Protein AF-A0A843C0J2-F1 (afdb_monomer)

Sequence (172 aa):
MIDIVVDSLFGLLKGLLSGTVAFFAVMLLSVIYRFFTSEKLPSFMGIALGLGFWGFTGGLLAMFDQPTFGGVIEILTVTIFVVWGVNTGDKIAAKIPKKGTKMLSGIRYGSKTYSTIKLPDERLIFDIIAKPRVPASLKAELSEREFTLPADLPLDEIIKRVKRRLITDWGL

Solvent-accessible surface area (backbone atoms only — not comparable to full-atom values): 9496 Å² total; per-residue (Å²): 113,67,67,60,55,51,38,35,51,49,15,41,54,51,10,50,58,53,10,52,55,27,14,53,54,26,14,51,49,24,24,52,48,23,66,73,69,73,46,81,68,55,65,69,58,38,40,53,51,20,52,48,58,41,31,76,74,42,63,53,54,59,32,75,80,49,84,42,72,12,46,54,41,15,52,52,42,25,50,52,30,16,53,49,13,33,56,48,12,43,56,53,40,72,69,55,74,80,81,79,50,81,84,56,62,88,71,58,77,74,72,89,46,68,37,76,46,68,43,63,53,44,93,74,66,76,75,59,91,98,54,86,75,75,52,67,72,58,38,55,63,47,23,73,39,69,46,82,41,63,56,87,57,55,70,71,56,50,52,54,50,52,51,51,48,46,30,72,79,69,68,100

Radius of gyration: 29.32 Å; Cα contacts (8 Å, |Δi|>4): 186; chains: 1; bounding box: 66×28×84 Å

Foldseek 3Di:
DVVLVVLQVLLLVLLQVLLQVLLQVLLVVQLVCCLQVVDQDPLVVLLCVSVVVSVVVVLVVVCVVPVGSSSVSSSVSSSVSSSVSSVNSNVVNVPPDNVPPPPCPVRRPADPAKDKDFDAQLVPDDDDPPDDDDDSVVSNVSHGDIDIDRPPDDPVVVVVVVVVCCCPVPVD

pLDDT: mean 79.59, std 11.75, range [46.47, 93.62]

Structure (mmCIF, N/CA/C/O backbone):
data_AF-A0A843C0J2-F1
#
_entry.id   AF-A0A843C0J2-F1
#
loop_
_atom_site.group_PDB
_atom_site.id
_atom_site.type_symbol
_atom_site.label_atom_id
_atom_site.label_alt_id
_atom_site.label_comp_id
_atom_site.label_asym_id
_atom_site.label_entity_id
_atom_site.label_seq_id
_atom_site.pdbx_PDB_ins_code
_atom_site.Cartn_x
_atom_site.Cartn_y
_atom_site.Cartn_z
_atom_site.occupancy
_atom_site.B_iso_or_equiv
_atom_site.auth_seq_id
_atom_site.auth_comp_id
_atom_site.auth_asym_id
_atom_site.auth_atom_id
_atom_site.pdbx_PDB_model_num
ATOM 1 N N . MET A 1 1 ? 26.335 5.556 -31.249 1.00 64.38 1 MET A N 1
ATOM 2 C CA . MET A 1 1 ? 25.732 6.707 -30.526 1.00 64.38 1 MET A CA 1
ATOM 3 C C . MET A 1 1 ? 24.218 6.738 -30.723 1.00 64.38 1 MET A C 1
ATOM 5 O O . MET A 1 1 ? 23.512 6.824 -29.731 1.00 64.38 1 MET A O 1
ATOM 9 N N . ILE A 1 2 ? 23.720 6.587 -31.959 1.00 78.56 2 ILE A N 1
ATOM 10 C CA . ILE A 1 2 ? 22.278 6.488 -32.265 1.00 78.56 2 ILE A CA 1
ATOM 11 C C . ILE A 1 2 ? 21.621 5.302 -31.539 1.00 78.56 2 ILE A C 1
ATOM 13 O O . ILE A 1 2 ? 20.582 5.488 -30.917 1.00 78.56 2 ILE A O 1
ATOM 17 N N . ASP A 1 3 ? 22.266 4.133 -31.512 1.00 82.81 3 ASP A N 1
ATOM 18 C CA . ASP A 1 3 ? 21.692 2.929 -30.885 1.00 82.81 3 ASP A CA 1
ATOM 19 C C . ASP A 1 3 ? 21.430 3.096 -29.384 1.00 82.81 3 ASP A C 1
ATOM 21 O O . ASP A 1 3 ? 20.416 2.633 -28.879 1.00 82.81 3 ASP A O 1
ATOM 25 N N . ILE A 1 4 ? 22.293 3.836 -28.679 1.00 83.38 4 ILE A N 1
ATOM 26 C CA . ILE A 1 4 ? 22.138 4.114 -27.242 1.00 83.38 4 ILE A CA 1
ATOM 27 C C . ILE A 1 4 ? 20.937 5.032 -26.999 1.00 83.38 4 ILE A C 1
ATOM 29 O O . ILE A 1 4 ? 20.175 4.822 -26.058 1.00 83.38 4 ILE A O 1
ATOM 33 N N . VAL A 1 5 ? 20.755 6.050 -27.847 1.00 87.06 5 VAL A N 1
ATOM 34 C CA . VAL A 1 5 ? 19.619 6.981 -27.758 1.00 87.06 5 VAL A CA 1
ATOM 35 C C . VAL A 1 5 ? 18.309 6.251 -28.052 1.00 87.06 5 VAL A C 1
ATOM 37 O O . VAL A 1 5 ? 17.331 6.432 -27.331 1.00 87.06 5 VAL A O 1
ATOM 40 N N . VAL A 1 6 ? 18.300 5.399 -29.078 1.00 89.38 6 VAL A N 1
ATOM 41 C CA . VAL A 1 6 ? 17.133 4.595 -29.455 1.00 89.38 6 VAL A CA 1
ATOM 42 C C . VAL A 1 6 ? 16.778 3.592 -28.354 1.00 89.38 6 VAL A C 1
ATOM 44 O O . VAL A 1 6 ? 15.624 3.545 -27.936 1.00 89.38 6 VAL A O 1
ATOM 47 N N . ASP A 1 7 ? 17.756 2.856 -27.821 1.00 87.50 7 ASP A N 1
ATOM 48 C CA . ASP A 1 7 ? 17.566 1.909 -26.711 1.00 87.50 7 ASP A CA 1
ATOM 49 C C . ASP A 1 7 ? 17.025 2.612 -25.455 1.00 87.50 7 ASP A C 1
ATOM 51 O O . ASP A 1 7 ? 16.069 2.158 -24.826 1.00 87.50 7 ASP A O 1
ATOM 55 N N . SER A 1 8 ? 17.557 3.796 -25.152 1.00 87.44 8 SER A N 1
ATOM 56 C CA . SER A 1 8 ? 17.106 4.627 -24.033 1.00 87.44 8 SER A CA 1
ATOM 57 C C . SER A 1 8 ? 15.657 5.094 -24.195 1.00 87.44 8 SER A C 1
ATOM 59 O O . SER A 1 8 ? 14.883 5.074 -23.236 1.00 87.44 8 SER A O 1
ATOM 61 N N . LEU A 1 9 ? 15.261 5.478 -25.413 1.00 90.81 9 LEU A N 1
ATOM 62 C CA . LEU A 1 9 ? 13.892 5.890 -25.716 1.00 90.81 9 LEU A CA 1
ATOM 63 C C . LEU A 1 9 ? 12.909 4.716 -25.606 1.00 90.81 9 LEU A C 1
ATOM 65 O O . LEU A 1 9 ? 11.830 4.872 -25.035 1.00 90.81 9 LEU A O 1
ATOM 69 N N . PHE A 1 10 ? 13.290 3.534 -26.102 1.00 89.06 10 PHE A N 1
ATOM 70 C CA . PHE A 1 10 ? 12.490 2.318 -25.948 1.00 89.06 10 PHE A CA 1
ATOM 71 C C . PHE A 1 10 ? 12.344 1.907 -24.483 1.00 89.06 10 PHE A C 1
ATOM 73 O O . PHE A 1 10 ? 11.238 1.563 -24.064 1.00 89.06 10 PHE A O 1
ATOM 80 N N . GLY A 1 11 ? 13.423 1.984 -23.703 1.00 86.44 11 GLY A N 1
ATOM 81 C CA . GLY A 1 11 ? 13.404 1.734 -22.264 1.00 86.44 11 GLY A CA 1
ATOM 82 C C . GLY A 1 11 ? 12.445 2.661 -21.524 1.00 86.44 11 GLY A C 1
ATOM 83 O O . GLY A 1 11 ? 11.610 2.210 -20.743 1.00 86.44 11 GLY A O 1
ATOM 84 N N . LEU A 1 12 ? 12.485 3.958 -21.836 1.00 89.62 12 LEU A N 1
ATOM 85 C CA . LEU A 1 12 ? 11.561 4.935 -21.260 1.00 89.62 12 LEU A CA 1
ATOM 86 C C . LEU A 1 12 ? 10.108 4.639 -21.645 1.00 89.62 12 LEU A C 1
ATOM 88 O O . LEU A 1 12 ? 9.225 4.698 -20.794 1.00 89.62 12 LEU A O 1
ATOM 92 N N . LEU A 1 13 ? 9.847 4.285 -22.906 1.00 90.75 13 LEU A N 1
ATOM 93 C CA . LEU A 1 13 ? 8.498 3.987 -23.386 1.00 90.75 13 LEU A CA 1
ATOM 94 C C . LEU A 1 13 ? 7.916 2.731 -22.717 1.00 90.75 13 LEU A C 1
ATOM 96 O O . LEU A 1 13 ? 6.774 2.746 -22.252 1.00 90.75 13 LEU A O 1
ATOM 100 N N . LYS A 1 14 ? 8.716 1.663 -22.616 1.00 88.69 14 LYS A N 1
ATOM 101 C CA . LYS A 1 14 ? 8.346 0.442 -21.888 1.00 88.69 14 LYS A CA 1
ATOM 102 C C . LYS A 1 14 ? 8.133 0.723 -20.405 1.00 88.69 14 LYS A C 1
ATOM 104 O O . LYS A 1 14 ? 7.104 0.329 -19.863 1.00 88.69 14 LYS A O 1
ATOM 109 N N . GLY A 1 15 ? 9.045 1.472 -19.785 1.00 88.44 15 GLY A N 1
ATOM 110 C CA . GLY A 1 15 ? 8.961 1.875 -18.383 1.00 88.44 15 GLY A CA 1
ATOM 111 C C . GLY A 1 15 ? 7.750 2.747 -18.078 1.00 88.44 15 GLY A C 1
ATOM 112 O O . GLY A 1 15 ? 7.173 2.637 -17.002 1.00 88.44 15 GLY A O 1
ATOM 113 N N . LEU A 1 16 ? 7.311 3.575 -19.026 1.00 92.44 16 LEU A N 1
ATOM 114 C CA . LEU A 1 16 ? 6.103 4.380 -18.883 1.00 92.44 16 LEU A CA 1
ATOM 115 C C . LEU A 1 16 ? 4.842 3.505 -18.898 1.00 92.44 16 LEU A C 1
ATOM 117 O O . LEU A 1 16 ? 3.961 3.666 -18.052 1.00 92.44 16 LEU A O 1
ATOM 121 N N . LEU A 1 17 ? 4.768 2.554 -19.832 1.00 90.62 17 LEU A N 1
ATOM 122 C CA . LEU A 1 17 ? 3.658 1.604 -19.939 1.00 90.62 17 LEU A CA 1
ATOM 123 C C . LEU A 1 17 ? 3.564 0.718 -18.693 1.00 90.62 17 LEU A C 1
ATOM 125 O O . LEU A 1 17 ? 2.520 0.656 -18.041 1.00 90.62 17 LEU A O 1
ATOM 129 N N . SER A 1 18 ? 4.666 0.065 -18.332 1.00 88.12 18 SER A N 1
ATOM 130 C CA . SER A 1 18 ? 4.714 -0.853 -17.196 1.00 88.12 18 SER A CA 1
ATOM 131 C C . SER A 1 18 ? 4.628 -0.121 -15.854 1.00 88.12 18 SER A C 1
ATOM 133 O O . SER A 1 18 ? 3.896 -0.545 -14.955 1.00 88.12 18 SER A O 1
ATOM 135 N N . GLY A 1 19 ? 5.280 1.037 -15.746 1.00 89.81 19 GLY A N 1
ATOM 136 C CA . GLY A 1 19 ? 5.233 1.916 -14.584 1.00 89.81 19 GLY A CA 1
ATOM 137 C C . GLY A 1 19 ? 3.828 2.432 -14.305 1.00 89.81 19 GLY A C 1
ATOM 138 O O . GLY A 1 19 ? 3.433 2.499 -13.146 1.00 89.81 19 GLY A O 1
ATOM 139 N N . THR A 1 20 ? 3.023 2.710 -15.334 1.00 90.94 20 THR A N 1
ATOM 140 C CA . THR A 1 20 ? 1.617 3.110 -15.149 1.00 90.94 20 THR A CA 1
ATOM 141 C C . THR A 1 20 ? 0.799 2.003 -14.478 1.00 90.94 20 THR A C 1
ATOM 143 O O . THR A 1 20 ? 0.051 2.268 -13.537 1.00 90.94 20 THR A O 1
ATOM 146 N N . VAL A 1 21 ? 0.968 0.747 -14.901 1.00 90.25 21 VAL A N 1
ATOM 147 C CA . VAL A 1 21 ? 0.276 -0.397 -14.280 1.00 90.25 21 VAL A CA 1
ATOM 148 C C . VAL A 1 21 ? 0.728 -0.580 -12.829 1.00 90.25 21 VAL A C 1
ATOM 150 O O . VAL A 1 21 ? -0.106 -0.693 -11.926 1.00 90.25 21 VAL A O 1
ATOM 153 N N . ALA A 1 22 ? 2.041 -0.541 -12.586 1.00 90.06 22 ALA A N 1
ATOM 154 C CA . ALA A 1 22 ? 2.608 -0.647 -11.244 1.00 90.06 22 ALA A CA 1
ATOM 155 C C . ALA A 1 22 ? 2.152 0.506 -10.329 1.00 90.06 22 ALA A C 1
ATOM 157 O O . ALA A 1 22 ? 1.833 0.279 -9.160 1.00 90.06 22 ALA A O 1
ATOM 158 N N . PHE A 1 23 ? 2.047 1.726 -10.865 1.00 92.75 23 PHE A N 1
ATOM 159 C CA . PHE A 1 23 ? 1.534 2.900 -10.160 1.00 92.75 23 PHE A CA 1
ATOM 160 C C . PHE A 1 23 ? 0.127 2.651 -9.624 1.00 92.75 23 PHE A C 1
ATOM 162 O O . PHE A 1 23 ? -0.101 2.836 -8.430 1.00 92.75 23 PHE A O 1
ATOM 169 N N . PHE A 1 24 ? -0.808 2.195 -10.465 1.00 92.94 24 PHE A N 1
ATOM 170 C CA . PHE A 1 24 ? -2.183 1.952 -10.024 1.00 92.94 24 PHE A CA 1
ATOM 171 C C . PHE A 1 24 ? -2.275 0.808 -9.013 1.00 92.94 24 PHE A C 1
ATOM 173 O O . PHE A 1 24 ? -3.004 0.934 -8.026 1.00 92.94 24 PHE A O 1
ATOM 180 N N . ALA A 1 25 ? -1.511 -0.270 -9.213 1.00 91.31 25 ALA A N 1
ATOM 181 C CA . ALA A 1 25 ? -1.474 -1.400 -8.289 1.00 91.31 25 ALA A CA 1
ATOM 182 C C . ALA A 1 25 ? -1.004 -0.973 -6.888 1.00 91.31 25 ALA A C 1
ATOM 184 O O . ALA A 1 25 ? -1.672 -1.242 -5.887 1.00 91.31 25 ALA A O 1
ATOM 185 N N . VAL A 1 26 ? 0.112 -0.243 -6.813 1.00 91.81 26 VAL A N 1
ATOM 186 C CA . VAL A 1 26 ? 0.683 0.213 -5.539 1.00 91.81 26 VAL A CA 1
ATOM 187 C C . VAL A 1 26 ? -0.148 1.332 -4.920 1.00 91.81 26 VAL A C 1
ATOM 189 O O . VAL A 1 26 ? -0.348 1.338 -3.709 1.00 91.81 26 VAL A O 1
ATOM 192 N N . MET A 1 27 ? -0.696 2.245 -5.727 1.00 93.38 27 MET A N 1
ATOM 193 C CA . MET A 1 27 ? -1.615 3.279 -5.249 1.00 93.38 27 MET A CA 1
ATOM 194 C C . MET A 1 27 ? -2.827 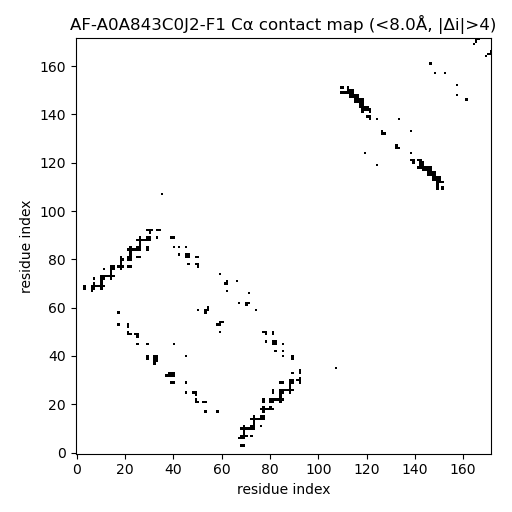2.652 -4.556 1.00 93.38 27 MET A C 1
ATOM 196 O O . MET A 1 27 ? -3.162 3.050 -3.439 1.00 93.38 27 MET A O 1
ATOM 200 N N . LEU A 1 28 ? -3.466 1.660 -5.185 1.00 91.75 28 LEU A N 1
ATOM 201 C CA . LEU A 1 28 ? -4.604 0.949 -4.605 1.00 91.75 28 LEU A CA 1
ATOM 202 C C . LEU A 1 28 ? -4.208 0.247 -3.301 1.00 91.75 28 LEU A C 1
ATOM 204 O O . LEU A 1 28 ? -4.914 0.353 -2.299 1.00 91.75 28 LEU A O 1
ATOM 208 N N . LEU A 1 29 ? -3.053 -0.417 -3.293 1.00 90.50 29 LEU A N 1
ATOM 209 C CA . LEU A 1 29 ? -2.555 -1.122 -2.119 1.00 90.50 29 LEU A CA 1
ATOM 210 C C . LEU A 1 29 ? -2.254 -0.173 -0.952 1.00 90.50 29 LEU A C 1
ATOM 212 O O . LEU A 1 29 ? -2.644 -0.462 0.176 1.00 90.50 29 LEU A O 1
ATOM 216 N N . SER A 1 30 ? -1.644 0.986 -1.217 1.00 89.81 30 SER A N 1
ATOM 217 C CA . SER A 1 30 ? -1.433 2.040 -0.217 1.00 89.81 30 SER A CA 1
ATOM 218 C C . SER A 1 30 ? -2.749 2.565 0.344 1.00 89.81 30 SER A C 1
ATOM 220 O O . SER A 1 30 ? -2.856 2.791 1.551 1.00 89.81 30 SER A O 1
ATOM 222 N N . VAL A 1 31 ? -3.774 2.723 -0.506 1.00 89.81 31 VAL A N 1
ATOM 223 C CA . VAL A 1 31 ? -5.104 3.138 -0.046 1.00 89.81 31 VAL A CA 1
ATOM 224 C C . VAL A 1 31 ? -5.690 2.106 0.910 1.00 89.81 31 VAL A C 1
ATOM 226 O O . VAL A 1 31 ? -6.123 2.466 2.004 1.00 89.81 31 VAL A O 1
ATOM 229 N N . ILE A 1 32 ? -5.665 0.830 0.521 1.00 88.25 32 ILE A N 1
ATOM 230 C CA . ILE A 1 32 ? -6.188 -0.282 1.321 1.00 88.25 32 ILE A CA 1
ATOM 231 C C . ILE A 1 32 ? -5.419 -0.400 2.642 1.00 88.25 32 ILE A C 1
ATOM 233 O O . ILE A 1 32 ? -6.031 -0.429 3.707 1.00 88.25 32 ILE A O 1
ATOM 237 N N . TYR A 1 33 ? -4.085 -0.402 2.600 1.00 87.44 33 TYR A N 1
ATOM 238 C CA . TYR A 1 33 ? -3.244 -0.505 3.793 1.00 87.44 33 TYR A CA 1
ATOM 239 C C . TYR A 1 33 ? -3.571 0.594 4.802 1.00 87.44 33 TYR A C 1
ATOM 241 O O . TYR A 1 33 ? -3.875 0.318 5.962 1.00 87.44 33 TYR A O 1
ATOM 249 N N . ARG A 1 34 ? -3.582 1.854 4.357 1.00 84.69 34 ARG A N 1
ATOM 250 C CA . ARG A 1 34 ? -3.854 2.983 5.245 1.00 84.69 34 ARG A CA 1
ATOM 251 C C . ARG A 1 34 ? -5.301 3.013 5.730 1.00 84.69 34 ARG A C 1
ATOM 253 O O . ARG A 1 34 ? -5.565 3.497 6.832 1.00 84.69 34 ARG A O 1
ATOM 260 N N . PHE A 1 35 ? -6.233 2.485 4.943 1.00 82.88 35 PHE A N 1
ATOM 261 C CA . PHE A 1 35 ? -7.621 2.332 5.356 1.00 82.88 35 PHE A CA 1
ATOM 262 C C . PHE A 1 35 ? -7.761 1.378 6.553 1.00 82.88 35 PHE A C 1
ATOM 264 O O . PHE A 1 35 ? -8.456 1.716 7.513 1.00 82.88 35 PHE A O 1
ATOM 271 N N . PHE A 1 36 ? -7.055 0.241 6.542 1.00 82.38 36 PHE A N 1
ATOM 272 C CA . PHE A 1 36 ? -7.095 -0.740 7.633 1.00 82.38 36 PHE A CA 1
ATOM 273 C C . PHE A 1 36 ? -6.190 -0.364 8.816 1.00 82.38 36 PHE A C 1
ATOM 275 O O . PHE A 1 36 ? -6.652 -0.328 9.956 1.00 82.38 36 PHE A O 1
ATOM 282 N N . THR A 1 37 ? -4.927 -0.030 8.559 1.00 79.94 37 THR A N 1
ATOM 283 C CA . THR A 1 37 ? -3.909 0.187 9.602 1.00 79.94 37 THR A CA 1
ATOM 284 C C . THR A 1 37 ? -3.945 1.605 10.176 1.00 79.94 37 THR A C 1
ATOM 286 O O . THR A 1 37 ? -3.429 1.852 11.256 1.00 79.94 37 THR A O 1
ATOM 289 N N . SER A 1 38 ? -4.572 2.572 9.492 1.00 78.12 38 SER A N 1
ATOM 290 C CA . SER A 1 38 ? -4.508 4.009 9.829 1.00 78.12 38 SER A CA 1
ATOM 291 C C . SER A 1 38 ? -3.104 4.633 9.789 1.00 78.12 38 SER A C 1
ATOM 293 O O . SER A 1 38 ? -2.976 5.830 10.053 1.00 78.12 38 SER A O 1
ATOM 295 N N . GLU A 1 39 ? -2.090 3.869 9.393 1.00 84.12 39 GLU A N 1
ATOM 296 C CA . GLU A 1 39 ? -0.704 4.299 9.221 1.00 84.12 39 GLU A CA 1
ATOM 297 C C . GLU A 1 39 ? -0.353 4.470 7.739 1.00 84.12 39 GLU A C 1
ATOM 299 O O . GLU A 1 39 ? -1.032 3.940 6.857 1.00 84.12 39 GLU A O 1
ATOM 304 N N . LYS A 1 40 ? 0.703 5.239 7.457 1.00 83.12 40 LYS A N 1
ATOM 305 C CA . LYS A 1 40 ? 1.245 5.375 6.097 1.00 83.12 40 LYS A CA 1
ATOM 306 C C . LYS A 1 40 ? 1.975 4.099 5.705 1.00 83.12 40 LYS A C 1
ATOM 308 O O . LYS A 1 40 ? 2.686 3.530 6.533 1.00 83.12 40 LYS A O 1
ATOM 313 N N . LEU A 1 41 ? 1.836 3.680 4.450 1.00 84.12 41 LEU A N 1
ATOM 314 C CA . LEU A 1 41 ? 2.625 2.562 3.946 1.00 84.12 41 LEU A CA 1
ATOM 315 C C . LEU A 1 41 ? 4.100 2.997 3.871 1.00 84.12 41 LEU A C 1
ATOM 317 O O . LEU A 1 41 ? 4.395 4.017 3.243 1.00 84.12 41 LEU A O 1
ATOM 321 N N . PRO A 1 42 ? 5.048 2.258 4.477 1.00 88.00 42 PRO A N 1
ATOM 322 C CA . PRO A 1 42 ? 6.461 2.565 4.319 1.00 88.00 42 PRO A CA 1
ATOM 323 C C . PRO A 1 42 ? 6.849 2.546 2.837 1.00 88.00 42 PRO A C 1
ATOM 325 O O . PRO A 1 42 ? 6.603 1.560 2.141 1.00 88.00 42 PRO A O 1
ATOM 328 N N . SER A 1 43 ? 7.498 3.610 2.357 1.00 82.75 43 SER 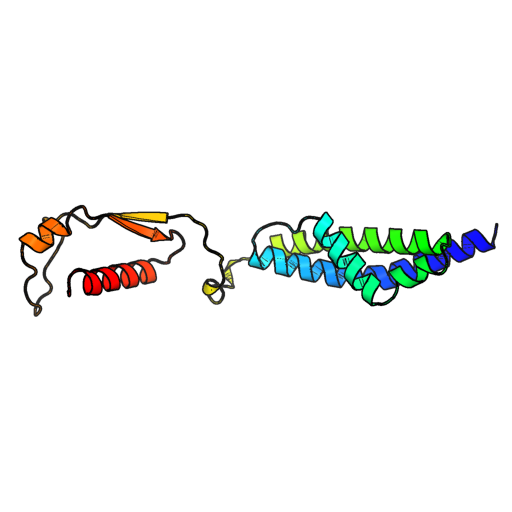A N 1
ATOM 329 C CA . SER A 1 43 ? 7.872 3.735 0.938 1.00 82.75 43 SER A CA 1
ATOM 330 C C . SER A 1 43 ? 8.710 2.556 0.450 1.00 82.75 43 SER A C 1
ATOM 332 O O . SER A 1 43 ? 8.484 2.063 -0.647 1.00 82.75 43 SER A O 1
ATOM 334 N N . PHE A 1 44 ? 9.618 2.047 1.288 1.00 87.50 44 PHE A N 1
ATOM 335 C CA . PHE A 1 44 ? 10.414 0.857 0.978 1.00 87.50 44 PHE A CA 1
ATOM 336 C C . PHE A 1 44 ? 9.541 -0.375 0.696 1.00 87.50 44 PHE A C 1
ATOM 338 O O . PHE A 1 44 ? 9.780 -1.103 -0.263 1.00 87.50 44 PHE A O 1
ATOM 345 N N . MET A 1 45 ? 8.484 -0.571 1.487 1.00 87.50 45 MET A N 1
ATOM 346 C CA . MET A 1 45 ? 7.554 -1.684 1.320 1.00 87.50 45 MET A CA 1
ATOM 347 C C . MET A 1 45 ? 6.728 -1.521 0.041 1.00 87.50 45 MET A C 1
ATOM 349 O O . MET A 1 45 ? 6.566 -2.476 -0.711 1.00 87.50 45 MET A O 1
ATOM 353 N N . GLY A 1 46 ? 6.279 -0.299 -0.258 1.00 88.00 46 GLY A N 1
ATOM 354 C CA . GLY A 1 46 ? 5.599 0.010 -1.516 1.00 88.00 46 GLY A CA 1
ATOM 355 C C . GLY A 1 46 ? 6.480 -0.200 -2.752 1.00 88.00 46 GLY A C 1
ATOM 356 O O . GLY A 1 46 ? 6.007 -0.747 -3.745 1.00 88.00 46 GLY A O 1
ATOM 357 N N . ILE A 1 47 ? 7.769 0.154 -2.674 1.00 89.50 47 ILE A N 1
ATOM 358 C CA . ILE A 1 47 ? 8.756 -0.109 -3.733 1.00 89.50 47 ILE A CA 1
ATOM 359 C C . ILE A 1 47 ? 8.936 -1.613 -3.939 1.00 89.50 47 ILE A C 1
ATOM 361 O O . ILE A 1 47 ? 8.822 -2.083 -5.067 1.00 89.50 47 ILE A O 1
ATOM 365 N N . ALA A 1 48 ? 9.159 -2.373 -2.863 1.00 90.38 48 ALA A N 1
ATOM 366 C CA . ALA A 1 48 ? 9.327 -3.822 -2.940 1.00 90.38 48 ALA A CA 1
ATOM 367 C C . ALA A 1 48 ? 8.092 -4.514 -3.540 1.00 90.38 48 ALA A C 1
ATOM 369 O O . ALA A 1 48 ? 8.225 -5.394 -4.386 1.00 90.38 48 ALA A O 1
ATOM 370 N N . LEU A 1 49 ? 6.887 -4.082 -3.156 1.00 88.75 49 LEU A N 1
ATOM 371 C CA . LEU A 1 49 ? 5.630 -4.624 -3.675 1.00 88.75 49 LEU A CA 1
ATOM 372 C C . LEU A 1 49 ? 5.401 -4.247 -5.143 1.00 88.75 49 LEU A C 1
ATOM 374 O O . LEU A 1 49 ? 5.007 -5.100 -5.933 1.00 88.75 49 LEU A O 1
ATOM 378 N N . GLY A 1 50 ? 5.681 -2.999 -5.525 1.00 87.12 50 GLY A N 1
ATOM 379 C CA . GLY A 1 50 ? 5.539 -2.535 -6.906 1.00 87.12 50 GLY A CA 1
ATOM 380 C C . GLY A 1 50 ? 6.524 -3.194 -7.862 1.00 87.12 50 GLY A C 1
ATOM 381 O O . GLY A 1 50 ? 6.121 -3.694 -8.911 1.00 87.12 50 GLY A O 1
ATOM 382 N N . LEU A 1 51 ? 7.802 -3.253 -7.479 1.00 87.19 51 LEU A N 1
ATOM 383 C CA . LEU A 1 51 ? 8.831 -3.946 -8.253 1.00 87.19 51 LEU A CA 1
ATOM 384 C C . LEU A 1 51 ? 8.612 -5.457 -8.260 1.00 87.19 51 LEU A C 1
ATOM 386 O O . LEU A 1 51 ? 8.843 -6.083 -9.286 1.00 87.19 51 LEU A O 1
ATOM 390 N N . GLY A 1 52 ? 8.131 -6.041 -7.160 1.00 88.00 52 GLY A N 1
ATOM 391 C CA . GLY A 1 52 ? 7.755 -7.451 -7.108 1.00 88.00 52 GLY A CA 1
ATOM 392 C C . GLY A 1 52 ? 6.626 -7.764 -8.086 1.00 88.00 52 GLY A C 1
ATOM 393 O O . GLY A 1 52 ? 6.765 -8.660 -8.912 1.00 88.00 52 GLY A O 1
ATOM 394 N N . PHE A 1 53 ? 5.543 -6.981 -8.057 1.00 85.50 53 PHE A N 1
ATOM 395 C CA . PHE A 1 53 ? 4.417 -7.129 -8.981 1.00 85.50 53 PHE A CA 1
ATOM 396 C C . PHE A 1 53 ? 4.855 -6.995 -10.444 1.00 85.50 53 PHE A C 1
ATOM 398 O O . PHE A 1 53 ? 4.534 -7.843 -11.274 1.00 85.50 53 PHE A O 1
ATOM 405 N N . TRP A 1 54 ? 5.649 -5.969 -10.752 1.00 85.19 54 TRP A N 1
ATOM 406 C CA . TRP A 1 54 ? 6.208 -5.780 -12.088 1.00 85.19 54 TRP A CA 1
ATOM 407 C C . TRP A 1 54 ? 7.186 -6.904 -12.483 1.00 85.19 54 TRP A C 1
ATOM 409 O O . TRP A 1 54 ? 7.171 -7.385 -13.618 1.00 85.19 54 TRP A O 1
ATOM 419 N N . GLY A 1 55 ? 7.977 -7.405 -11.537 1.00 82.62 55 GLY A N 1
ATOM 420 C CA . GLY A 1 55 ? 8.881 -8.535 -11.732 1.00 82.62 55 GLY A CA 1
ATOM 421 C C . GLY A 1 55 ? 8.158 -9.833 -12.080 1.00 82.62 55 GLY A C 1
ATOM 422 O O . GLY A 1 55 ? 8.599 -10.528 -12.993 1.00 82.62 55 GLY A O 1
ATOM 423 N N . PHE A 1 56 ? 7.010 -10.116 -11.455 1.00 80.12 56 PHE A N 1
ATOM 424 C CA . PHE A 1 56 ? 6.164 -11.264 -11.813 1.00 80.12 56 PHE A CA 1
ATOM 425 C C . PHE A 1 56 ? 5.628 -11.189 -13.246 1.00 80.12 56 PHE A C 1
ATOM 427 O O . PHE A 1 56 ? 5.430 -12.223 -13.876 1.00 80.12 56 PHE A O 1
ATOM 434 N N . THR A 1 57 ? 5.433 -9.983 -13.786 1.00 76.44 57 THR A N 1
ATOM 435 C CA . THR A 1 57 ? 5.036 -9.796 -15.193 1.00 76.44 57 THR A CA 1
ATOM 436 C C . THR A 1 57 ? 6.197 -9.946 -16.186 1.00 76.44 57 THR A C 1
ATOM 438 O O . THR A 1 57 ? 5.994 -9.799 -17.387 1.00 76.44 57 THR A O 1
ATOM 441 N N . GLY A 1 58 ? 7.407 -10.260 -15.704 1.00 73.00 58 GLY A N 1
ATOM 442 C CA . GLY A 1 58 ? 8.599 -10.499 -16.525 1.00 73.00 58 GLY A CA 1
ATOM 443 C C . GLY A 1 58 ? 9.481 -9.270 -16.754 1.00 73.00 58 GLY A C 1
ATOM 444 O O . GLY A 1 58 ? 10.550 -9.399 -17.343 1.00 73.00 58 GLY A O 1
ATOM 445 N N . GLY A 1 59 ? 9.092 -8.092 -16.252 1.00 71.12 59 GLY A N 1
ATOM 446 C CA . GLY A 1 59 ? 9.841 -6.849 -16.470 1.00 71.12 59 GLY A CA 1
ATOM 447 C C . GLY A 1 59 ? 11.235 -6.845 -15.835 1.00 71.12 59 GLY A C 1
ATOM 448 O O . GLY A 1 59 ? 12.198 -6.392 -16.445 1.00 71.12 59 GLY A O 1
ATOM 449 N N . LEU A 1 60 ? 11.374 -7.435 -14.643 1.00 70.94 60 LEU A N 1
ATOM 450 C CA . LEU A 1 60 ? 12.670 -7.543 -13.963 1.00 70.94 60 LEU A CA 1
ATOM 451 C C . LEU A 1 60 ? 13.566 -8.623 -14.596 1.00 70.94 60 LEU A C 1
ATOM 453 O O . LEU A 1 60 ? 14.776 -8.438 -14.702 1.00 70.94 60 LEU A O 1
ATOM 457 N N . LEU A 1 61 ? 12.970 -9.734 -15.048 1.00 72.75 61 LEU A N 1
ATOM 458 C CA . LEU A 1 61 ? 13.681 -10.843 -15.699 1.00 72.75 61 LEU A CA 1
ATOM 459 C C . LEU A 1 61 ? 14.299 -10.413 -17.035 1.00 72.75 61 LEU A C 1
ATOM 461 O O . LEU A 1 61 ? 15.439 -10.767 -17.318 1.00 72.75 61 LEU A O 1
ATOM 465 N N . ALA A 1 62 ? 13.589 -9.579 -17.800 1.00 67.50 62 ALA A N 1
ATOM 466 C CA . ALA A 1 62 ? 14.074 -9.053 -19.073 1.00 67.50 62 ALA A CA 1
ATOM 467 C C . ALA A 1 62 ? 15.389 -8.257 -18.945 1.00 67.50 62 ALA A C 1
ATOM 469 O O . ALA A 1 62 ? 16.174 -8.231 -19.889 1.00 67.50 62 ALA A O 1
ATOM 470 N N . MET A 1 63 ? 15.658 -7.639 -17.786 1.00 66.00 63 MET A N 1
ATOM 471 C CA . MET A 1 63 ? 16.921 -6.930 -17.548 1.00 66.00 63 MET A CA 1
ATOM 472 C C . MET A 1 63 ? 18.067 -7.871 -17.151 1.00 66.00 63 MET A C 1
ATOM 474 O O . MET A 1 63 ? 19.214 -7.620 -17.516 1.00 66.00 63 MET A O 1
ATOM 478 N N . PHE A 1 64 ? 17.787 -8.936 -16.391 1.00 69.75 64 PHE A N 1
ATOM 479 C CA . PHE A 1 64 ? 18.830 -9.873 -15.958 1.00 69.75 64 PHE A CA 1
ATOM 480 C C . PHE A 1 64 ? 19.415 -10.675 -17.123 1.00 69.75 64 PHE A C 1
ATOM 482 O O . PHE A 1 64 ? 20.611 -10.956 -17.105 1.00 69.75 64 PHE A O 1
ATOM 489 N N . ASP A 1 65 ? 18.607 -10.985 -18.140 1.00 65.75 65 ASP A N 1
ATOM 490 C CA . ASP A 1 65 ? 19.085 -11.684 -19.336 1.00 65.75 65 ASP A CA 1
ATOM 491 C C . ASP A 1 65 ? 19.928 -10.781 -20.254 1.00 65.75 65 ASP A C 1
ATOM 493 O O . ASP A 1 65 ? 20.858 -11.267 -20.900 1.00 65.75 65 ASP A O 1
ATOM 497 N N . GLN A 1 66 ? 19.640 -9.472 -20.323 1.00 63.03 66 GLN A N 1
ATOM 498 C CA . GLN A 1 66 ? 20.392 -8.511 -21.144 1.00 63.03 66 GLN A CA 1
ATOM 499 C C . GLN A 1 66 ? 20.442 -7.121 -20.479 1.00 63.03 66 GLN A C 1
ATOM 501 O O . GLN A 1 66 ? 19.523 -6.318 -20.664 1.00 63.03 66 GLN A O 1
ATOM 506 N N . PRO A 1 67 ? 21.510 -6.781 -19.730 1.00 71.06 67 PRO A N 1
ATOM 507 C CA . PRO A 1 67 ? 21.628 -5.475 -19.089 1.00 71.06 67 PRO A CA 1
ATOM 508 C C . PRO A 1 67 ? 21.959 -4.392 -20.129 1.00 71.06 67 PRO A C 1
ATOM 510 O O . PRO A 1 67 ? 23.124 -4.093 -20.392 1.00 71.06 67 PRO A O 1
ATOM 513 N N . THR A 1 68 ? 20.925 -3.807 -20.739 1.00 82.81 68 THR A N 1
ATOM 514 C CA . THR A 1 68 ? 21.046 -2.667 -21.661 1.00 82.81 68 THR A CA 1
ATOM 515 C C . THR A 1 68 ? 20.797 -1.334 -20.953 1.00 82.81 68 THR A C 1
ATOM 517 O O . THR A 1 68 ? 20.210 -1.275 -19.868 1.00 82.81 68 THR A O 1
ATOM 520 N N . PHE A 1 69 ? 21.230 -0.231 -21.570 1.00 84.31 69 PHE A N 1
ATOM 521 C CA . PHE A 1 69 ? 21.011 1.117 -21.031 1.00 84.31 69 PHE A CA 1
ATOM 522 C C . PHE A 1 69 ? 19.510 1.458 -20.984 1.00 84.31 69 PHE A C 1
ATOM 524 O O . PHE A 1 69 ? 19.037 2.074 -20.027 1.00 84.31 69 PHE A O 1
ATOM 531 N N . GLY A 1 70 ? 18.746 0.981 -21.971 1.00 83.75 70 GLY A N 1
ATOM 532 C CA . GLY A 1 70 ? 17.289 1.045 -22.003 1.00 83.75 70 GLY A CA 1
ATOM 533 C C . GLY A 1 70 ? 16.632 0.307 -20.837 1.00 83.75 70 GLY A C 1
ATOM 534 O O . GLY A 1 70 ? 15.737 0.862 -20.203 1.00 83.75 70 GLY A O 1
ATOM 535 N N . GLY A 1 71 ? 17.112 -0.889 -20.481 1.00 83.81 71 GLY A N 1
ATOM 536 C CA . GLY A 1 71 ? 16.596 -1.644 -19.332 1.00 83.81 71 GLY A CA 1
ATOM 537 C C . GLY A 1 71 ? 16.782 -0.911 -17.998 1.00 83.81 71 GLY A C 1
ATOM 538 O O . GLY A 1 71 ? 15.882 -0.892 -17.159 1.00 83.81 71 GLY A O 1
ATOM 539 N N . VAL A 1 72 ? 17.913 -0.221 -17.821 1.00 86.88 72 VAL A N 1
ATOM 540 C CA . VAL A 1 72 ? 18.148 0.616 -16.631 1.00 86.88 72 VAL A CA 1
ATOM 541 C C . VAL A 1 72 ? 17.146 1.771 -16.569 1.00 86.88 72 VAL A C 1
ATOM 543 O O . VAL A 1 72 ? 16.558 2.022 -15.516 1.00 86.88 72 VAL A O 1
ATOM 546 N N . ILE A 1 73 ? 16.914 2.458 -17.692 1.00 89.25 73 ILE A N 1
ATOM 547 C CA . ILE A 1 73 ? 15.948 3.564 -17.774 1.00 89.25 73 ILE A CA 1
ATOM 548 C C . ILE A 1 73 ? 14.520 3.069 -17.536 1.00 89.25 73 ILE A C 1
ATOM 550 O O . ILE A 1 73 ? 13.746 3.750 -16.859 1.00 89.25 73 ILE A O 1
ATOM 554 N N . GLU A 1 74 ? 14.176 1.884 -18.036 1.00 88.50 74 GLU A N 1
ATOM 555 C CA . GLU A 1 74 ? 12.887 1.242 -17.795 1.00 88.50 74 GLU A CA 1
ATOM 556 C C . GLU A 1 74 ? 12.638 1.061 -16.291 1.00 88.50 74 GLU A C 1
ATOM 558 O O . GLU A 1 74 ? 11.647 1.573 -15.769 1.00 88.50 74 GLU A O 1
ATOM 563 N N . ILE A 1 75 ? 13.572 0.438 -15.563 1.00 87.56 75 ILE A N 1
ATOM 564 C CA . ILE A 1 75 ? 13.458 0.222 -14.109 1.00 87.56 75 ILE A CA 1
ATOM 565 C C . ILE A 1 75 ? 13.363 1.537 -13.353 1.00 87.56 75 ILE A C 1
ATOM 567 O O . ILE A 1 75 ? 12.568 1.671 -12.419 1.00 87.56 75 ILE A O 1
ATOM 571 N N . LEU A 1 76 ? 14.189 2.509 -13.732 1.00 90.50 76 LEU A N 1
ATOM 572 C CA . LEU A 1 76 ? 14.224 3.809 -13.077 1.00 90.50 76 LEU A CA 1
ATOM 573 C C . LEU A 1 76 ? 12.871 4.513 -13.247 1.00 90.50 76 LEU A C 1
ATOM 575 O O . LEU A 1 76 ? 12.302 5.008 -12.273 1.00 90.50 76 LEU A O 1
ATOM 579 N N . THR A 1 77 ? 12.300 4.444 -14.451 1.00 91.81 77 THR A N 1
ATOM 580 C CA . THR A 1 77 ? 10.960 4.959 -14.753 1.00 91.81 77 THR A CA 1
ATOM 581 C C . THR A 1 77 ? 9.898 4.244 -13.917 1.00 91.81 77 THR A C 1
ATOM 583 O O . THR A 1 77 ? 9.138 4.903 -13.208 1.00 91.81 77 THR A O 1
ATOM 586 N N . VAL A 1 78 ? 9.883 2.907 -13.902 1.00 91.44 78 VAL A N 1
ATOM 587 C CA . VAL A 1 78 ? 8.931 2.118 -13.096 1.00 91.44 78 VAL A CA 1
ATOM 588 C C . VAL A 1 78 ? 9.045 2.461 -11.612 1.00 91.44 78 VAL A C 1
ATOM 590 O O . VAL A 1 78 ? 8.036 2.665 -10.943 1.00 91.44 78 VAL A O 1
ATOM 593 N N . THR A 1 79 ? 10.264 2.585 -11.091 1.00 90.88 79 THR A N 1
ATOM 594 C CA . THR A 1 79 ? 10.515 2.895 -9.678 1.00 90.88 79 THR A CA 1
ATOM 595 C C . THR A 1 79 ? 9.968 4.271 -9.305 1.00 90.88 79 THR A C 1
ATOM 597 O O . THR A 1 79 ? 9.311 4.409 -8.272 1.00 90.88 79 THR A O 1
ATOM 600 N N . ILE A 1 80 ? 10.169 5.282 -10.158 1.00 93.62 80 ILE A N 1
ATOM 601 C CA . ILE A 1 80 ? 9.592 6.621 -9.965 1.00 93.62 80 ILE A CA 1
ATOM 602 C C . ILE A 1 80 ? 8.065 6.534 -9.899 1.00 93.62 80 ILE A C 1
ATOM 604 O O . ILE A 1 80 ? 7.452 7.097 -8.988 1.00 93.62 80 ILE A O 1
ATOM 608 N N . PHE A 1 81 ? 7.450 5.794 -10.824 1.00 93.50 81 PHE A N 1
ATOM 609 C CA . PHE A 1 81 ? 6.005 5.587 -10.847 1.00 93.50 81 PHE A CA 1
ATOM 610 C C . PHE A 1 81 ? 5.509 4.872 -9.589 1.00 93.50 81 PHE A C 1
ATOM 612 O O . PHE A 1 81 ? 4.528 5.297 -8.989 1.00 93.50 81 PHE A O 1
ATOM 619 N N . VAL A 1 82 ? 6.208 3.843 -9.121 1.00 92.56 82 VAL A N 1
ATOM 620 C CA . VAL A 1 82 ? 5.852 3.134 -7.888 1.00 92.56 82 VAL A CA 1
ATOM 621 C C . VAL A 1 82 ? 5.892 4.071 -6.679 1.00 92.56 82 VAL A C 1
ATOM 6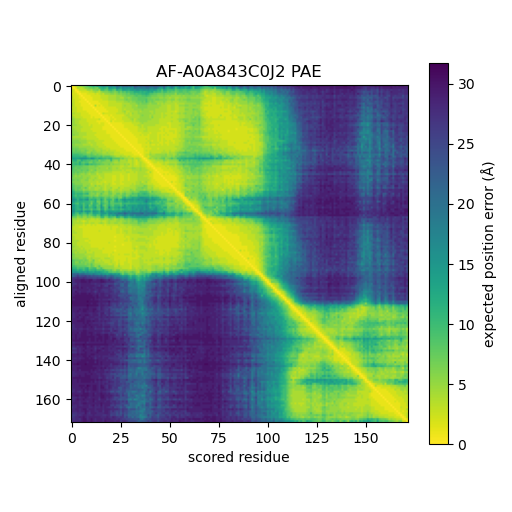23 O O . VAL A 1 82 ? 4.914 4.149 -5.935 1.00 92.56 82 VAL A O 1
ATOM 626 N N . VAL A 1 83 ? 6.969 4.843 -6.505 1.00 93.00 83 VAL A N 1
ATOM 627 C CA . VAL A 1 83 ? 7.090 5.825 -5.409 1.00 93.00 83 VAL A CA 1
ATOM 628 C C . VAL A 1 83 ? 5.986 6.879 -5.489 1.00 93.00 83 VAL A C 1
ATOM 630 O O . VAL A 1 83 ? 5.395 7.268 -4.475 1.00 93.00 83 VAL A O 1
ATOM 633 N N . TRP A 1 84 ? 5.674 7.340 -6.697 1.00 93.50 84 TRP A N 1
ATOM 634 C CA . TRP A 1 84 ? 4.588 8.282 -6.916 1.00 93.50 84 TRP A CA 1
ATOM 635 C C . TRP A 1 84 ? 3.218 7.672 -6.587 1.00 93.50 84 TRP A C 1
ATOM 637 O O . TRP A 1 84 ? 2.381 8.345 -5.977 1.00 93.50 84 TRP A O 1
ATOM 647 N N . GLY A 1 85 ? 3.017 6.391 -6.897 1.00 92.31 85 GLY A N 1
ATOM 648 C CA . GLY A 1 85 ? 1.825 5.613 -6.5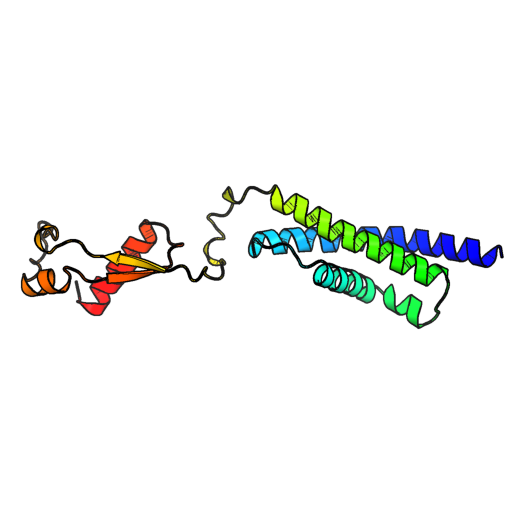62 1.00 92.31 85 GLY A CA 1
ATOM 649 C C . GLY A 1 85 ? 1.620 5.499 -5.058 1.00 92.31 85 GLY A C 1
ATOM 650 O O . GLY A 1 85 ? 0.533 5.812 -4.574 1.00 92.31 85 GLY A O 1
ATOM 651 N N . VAL A 1 86 ? 2.678 5.173 -4.302 1.00 91.25 86 VAL A N 1
ATOM 652 C CA . VAL A 1 86 ? 2.629 5.122 -2.828 1.00 91.25 86 VAL A CA 1
ATOM 653 C C . VAL A 1 86 ? 2.163 6.459 -2.256 1.00 91.25 86 VAL A C 1
ATOM 655 O O . VAL A 1 86 ? 1.188 6.512 -1.504 1.00 91.25 86 VAL A O 1
ATOM 658 N N . ASN A 1 87 ? 2.822 7.548 -2.659 1.00 91.25 87 ASN A N 1
ATOM 659 C CA . ASN A 1 87 ? 2.517 8.895 -2.179 1.00 91.25 87 ASN A CA 1
ATOM 660 C C . ASN A 1 87 ? 1.100 9.346 -2.556 1.00 91.25 87 ASN A C 1
ATOM 662 O O . ASN A 1 87 ? 0.423 10.022 -1.776 1.00 91.25 87 ASN A O 1
ATOM 666 N N . THR A 1 88 ? 0.645 8.993 -3.757 1.00 91.75 88 THR A N 1
ATOM 667 C CA . THR A 1 88 ? -0.695 9.335 -4.241 1.00 91.75 88 THR A CA 1
ATOM 668 C C . THR A 1 88 ? -1.762 8.545 -3.492 1.00 91.75 88 THR A C 1
ATOM 670 O O . THR A 1 88 ? -2.727 9.140 -3.008 1.00 91.75 88 THR A O 1
ATOM 673 N N . GLY A 1 89 ? -1.557 7.241 -3.300 1.00 88.62 89 GLY A N 1
ATOM 674 C CA . GLY A 1 89 ? -2.456 6.385 -2.531 1.00 88.62 89 GLY A CA 1
ATOM 675 C C . GLY A 1 89 ? -2.584 6.845 -1.080 1.00 88.62 89 GLY A C 1
ATOM 676 O O . GLY A 1 89 ? -3.692 6.977 -0.561 1.00 88.62 89 GLY A O 1
ATOM 677 N N . ASP A 1 90 ? -1.471 7.233 -0.456 1.00 87.38 90 ASP A N 1
ATOM 678 C CA . ASP A 1 90 ? -1.478 7.819 0.884 1.00 87.38 90 ASP A CA 1
ATOM 679 C C . ASP A 1 90 ? -2.289 9.122 0.954 1.00 87.38 90 ASP A C 1
ATOM 681 O O . ASP A 1 90 ? -3.051 9.338 1.902 1.00 87.38 90 ASP A O 1
ATOM 685 N N . LYS A 1 91 ? -2.150 10.016 -0.032 1.00 88.25 91 LYS A N 1
ATOM 686 C CA . LYS A 1 91 ? -2.933 11.263 -0.082 1.00 88.25 91 LYS A CA 1
ATOM 687 C C . LYS A 1 91 ? -4.425 10.990 -0.262 1.00 88.25 91 LYS A C 1
ATOM 689 O O . LYS A 1 91 ? -5.234 11.670 0.367 1.00 88.25 91 LYS A O 1
ATOM 694 N N . ILE A 1 92 ? -4.786 10.011 -1.091 1.00 87.69 92 ILE A N 1
ATOM 695 C CA . ILE A 1 92 ? -6.178 9.601 -1.304 1.00 87.69 92 ILE A CA 1
ATOM 696 C C . ILE A 1 92 ? -6.755 9.037 -0.004 1.00 87.69 92 ILE A C 1
ATOM 698 O O . ILE A 1 92 ? -7.770 9.537 0.477 1.00 87.69 92 ILE A O 1
ATOM 702 N N . ALA A 1 93 ? -6.070 8.086 0.634 1.00 85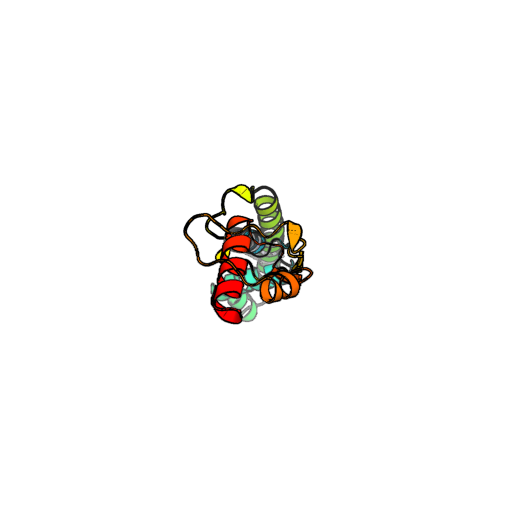.00 93 ALA A N 1
ATOM 703 C CA . ALA A 1 93 ? -6.520 7.492 1.891 1.00 85.00 93 ALA A CA 1
ATOM 704 C C . ALA A 1 93 ? -6.639 8.498 3.041 1.00 85.00 93 ALA A C 1
ATOM 706 O O . ALA A 1 93 ? -7.504 8.349 3.900 1.00 85.00 93 ALA A O 1
ATOM 707 N N . ALA A 1 94 ? -5.819 9.554 3.051 1.00 83.62 94 ALA A N 1
ATOM 708 C CA . ALA A 1 94 ? -5.944 10.635 4.028 1.00 83.62 94 ALA A CA 1
ATOM 709 C C . ALA A 1 94 ? -7.279 11.392 3.926 1.00 83.62 94 ALA A C 1
ATOM 711 O O . ALA A 1 94 ? -7.766 11.903 4.932 1.00 83.62 94 ALA A O 1
ATOM 712 N N . LYS A 1 95 ? -7.847 11.489 2.717 1.00 84.31 95 LYS A N 1
ATOM 713 C CA . LYS A 1 95 ? -9.080 12.237 2.437 1.00 84.31 95 LYS A CA 1
ATOM 714 C C . LYS A 1 95 ? -10.346 11.396 2.590 1.00 84.31 95 LYS A C 1
ATOM 716 O O . LYS A 1 95 ? -11.428 11.971 2.640 1.00 84.31 95 LYS A O 1
ATOM 721 N N . ILE A 1 96 ? -10.237 10.067 2.661 1.00 77.88 96 ILE A N 1
ATOM 722 C CA . ILE A 1 96 ? -11.395 9.179 2.807 1.00 77.88 96 ILE A CA 1
ATOM 723 C C . ILE A 1 96 ? -11.929 9.291 4.249 1.00 77.88 96 ILE A C 1
ATOM 725 O O . ILE A 1 96 ? -11.236 8.905 5.197 1.00 77.88 96 ILE A O 1
ATOM 729 N N . PRO A 1 97 ? -13.154 9.815 4.461 1.00 64.62 97 PRO A N 1
ATOM 730 C CA . PRO A 1 97 ? -13.707 9.965 5.798 1.00 64.62 97 PRO A CA 1
ATOM 731 C C . PRO A 1 97 ? -13.990 8.588 6.413 1.00 64.62 97 PRO A C 1
ATOM 733 O O . PRO A 1 97 ? -14.843 7.838 5.943 1.00 64.62 97 PRO A O 1
ATOM 736 N N . LYS A 1 98 ? -13.334 8.285 7.541 1.00 60.97 98 LYS A N 1
ATOM 737 C CA . LYS A 1 98 ? -13.473 7.025 8.308 1.00 60.97 98 LYS A CA 1
ATOM 738 C C . LYS A 1 98 ? -14.886 6.751 8.863 1.00 60.97 98 LYS A C 1
ATOM 740 O O . LYS A 1 98 ? -15.095 5.763 9.560 1.00 60.97 98 LYS A O 1
ATOM 745 N N . LYS A 1 99 ? -15.861 7.632 8.610 1.00 54.50 99 LYS A N 1
ATOM 746 C CA . LYS A 1 99 ? -17.213 7.573 9.191 1.00 54.50 99 LYS A CA 1
ATOM 747 C C . LYS A 1 99 ? -18.141 6.545 8.523 1.00 54.50 99 LYS A C 1
ATOM 749 O O . LYS A 1 99 ? -19.187 6.251 9.091 1.00 54.50 99 LYS A O 1
ATOM 754 N N . GLY A 1 100 ? -17.764 5.971 7.376 1.00 48.97 100 GLY A N 1
ATOM 755 C CA . GLY A 1 100 ? -18.572 4.967 6.663 1.00 48.97 100 GLY A CA 1
ATOM 756 C C . GLY A 1 100 ? -18.481 3.533 7.204 1.00 48.97 100 GLY A C 1
ATOM 757 O O . GLY A 1 100 ? -19.304 2.694 6.859 1.00 48.97 100 GLY A O 1
ATOM 758 N N . THR A 1 101 ? -17.518 3.223 8.074 1.00 50.16 101 THR A N 1
ATOM 759 C CA . THR A 1 101 ? -17.234 1.844 8.506 1.00 50.16 101 THR A CA 1
ATOM 760 C C . THR A 1 101 ? -17.589 1.585 9.966 1.00 50.16 101 THR A C 1
ATOM 762 O O . THR A 1 101 ? -16.743 1.180 10.758 1.00 50.16 101 THR A O 1
ATOM 765 N N . LYS A 1 102 ? -18.866 1.750 10.331 1.00 50.62 102 LYS A N 1
ATOM 766 C CA . LYS A 1 102 ? -19.407 1.081 11.533 1.00 50.62 102 LYS A CA 1
ATOM 767 C C . LYS A 1 102 ? -19.520 -0.445 11.357 1.00 50.62 102 LYS A C 1
ATOM 769 O O . LYS A 1 102 ? -19.662 -1.151 12.341 1.00 50.62 102 LYS A O 1
ATOM 774 N N . MET A 1 103 ? -19.426 -0.951 10.122 1.00 46.47 103 MET A N 1
ATOM 775 C CA . MET A 1 103 ? -19.552 -2.379 9.789 1.00 46.47 103 MET A CA 1
ATOM 776 C C . MET A 1 103 ? -18.216 -3.154 9.814 1.00 46.47 103 MET A C 1
ATOM 778 O O . MET A 1 103 ? -18.221 -4.376 9.863 1.00 46.47 103 MET A O 1
ATOM 782 N N . LEU A 1 104 ? -17.069 -2.461 9.819 1.00 48.28 104 LEU A N 1
ATOM 783 C CA . LEU A 1 104 ? -15.721 -3.067 9.796 1.00 48.28 104 LEU A CA 1
ATOM 784 C C . LEU A 1 104 ? -14.938 -2.870 11.108 1.00 48.28 104 LEU A C 1
ATOM 786 O O . LEU A 1 104 ? -13.771 -3.249 11.201 1.00 48.28 104 LEU A O 1
ATOM 790 N N . SER A 1 105 ? -15.576 -2.321 12.146 1.00 48.00 105 SER A N 1
ATOM 791 C CA . SER A 1 105 ? -14.994 -2.162 13.488 1.00 48.00 105 SER A CA 1
ATOM 792 C C . SER A 1 105 ? -14.592 -3.489 14.145 1.00 48.00 105 SER A C 1
ATOM 794 O O . SER A 1 105 ? -13.760 -3.478 15.045 1.00 48.00 105 SER A O 1
ATOM 796 N N . GLY A 1 106 ? -15.109 -4.628 13.669 1.00 48.41 106 GLY A N 1
ATOM 797 C CA . GLY A 1 106 ? -14.722 -5.958 14.149 1.00 48.41 106 GLY A CA 1
ATOM 798 C C . GLY A 1 106 ? -13.302 -6.404 13.768 1.00 48.41 106 GLY A C 1
ATOM 799 O O . GLY A 1 106 ? -12.802 -7.345 14.371 1.00 48.41 106 GLY A O 1
ATOM 800 N N . ILE A 1 107 ? -12.639 -5.743 12.806 1.00 49.56 107 ILE A N 1
ATOM 801 C CA . ILE A 1 107 ? -11.298 -6.129 12.303 1.00 49.56 107 ILE A CA 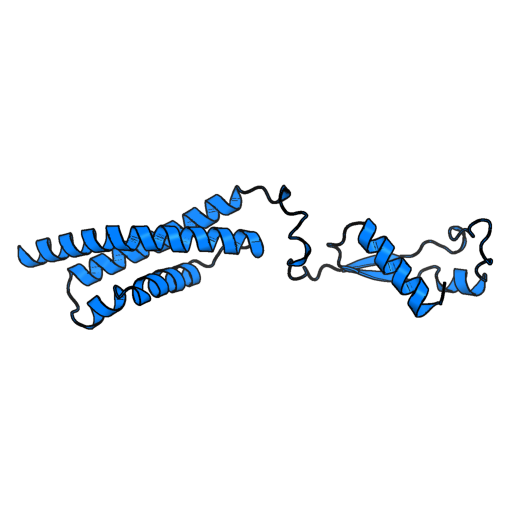1
ATOM 802 C C . ILE A 1 107 ? -10.197 -5.188 12.830 1.00 49.56 107 ILE A C 1
ATOM 804 O O . ILE A 1 107 ? -9.022 -5.333 12.499 1.00 49.56 107 ILE A O 1
ATOM 808 N N . ARG A 1 108 ? -10.529 -4.211 13.686 1.00 46.88 108 ARG A N 1
ATOM 809 C CA . ARG A 1 108 ? -9.497 -3.363 14.290 1.00 46.88 108 ARG A CA 1
ATOM 810 C C . ARG A 1 108 ? -8.688 -4.191 15.286 1.00 46.88 108 ARG A C 1
ATOM 812 O O . ARG A 1 108 ? -9.163 -4.501 16.375 1.00 46.88 108 ARG A O 1
ATOM 819 N N . TYR A 1 109 ? -7.465 -4.542 14.890 1.00 48.12 109 TYR A N 1
ATOM 820 C CA . TYR A 1 109 ? -6.431 -5.049 15.784 1.00 48.12 109 TYR A CA 1
ATOM 821 C C . TYR A 1 109 ? -6.338 -4.079 16.966 1.00 48.12 109 TYR A C 1
ATOM 823 O O . TYR A 1 109 ? -6.092 -2.887 16.772 1.00 48.12 109 TYR A O 1
ATOM 831 N N . GLY A 1 110 ? -6.681 -4.578 18.154 1.00 47.31 110 GLY A N 1
ATOM 832 C CA . GLY A 1 110 ? -7.017 -3.757 19.309 1.00 47.31 110 GLY A CA 1
ATOM 833 C C . GLY A 1 110 ? -5.942 -2.726 19.619 1.00 47.31 110 GLY A C 1
ATOM 834 O O . GLY A 1 110 ? -4.787 -3.082 19.870 1.00 47.31 110 GLY A O 1
ATOM 835 N N . SER A 1 111 ? -6.334 -1.450 19.665 1.00 46.72 111 SER A N 1
ATOM 836 C CA . SER A 1 111 ? -5.542 -0.504 20.433 1.00 46.72 111 SER A CA 1
ATOM 837 C C . SER A 1 111 ? -5.535 -1.047 21.865 1.00 46.72 111 SER A C 1
ATOM 839 O O . SER A 1 111 ? -6.580 -1.382 22.428 1.00 46.72 111 SER A O 1
ATOM 841 N N . LYS A 1 112 ? -4.349 -1.237 22.450 1.00 54.81 112 LYS A N 1
ATOM 842 C CA . LYS A 1 112 ? -4.185 -1.714 23.835 1.00 54.81 112 LYS A CA 1
ATOM 843 C C . LYS A 1 112 ? -4.558 -0.621 24.845 1.00 54.81 112 LYS A C 1
ATOM 845 O O . LYS A 1 112 ? -3.924 -0.489 25.887 1.00 54.81 112 LYS A O 1
ATOM 850 N N . THR A 1 113 ? -5.545 0.202 24.522 1.00 60.50 113 THR A N 1
ATOM 851 C CA . THR A 1 113 ? -6.051 1.228 25.415 1.00 60.50 113 THR A CA 1
ATOM 852 C C . THR A 1 113 ? -7.119 0.554 26.255 1.00 60.50 113 THR A C 1
ATOM 854 O O . THR A 1 113 ? -8.138 0.120 25.725 1.00 60.50 113 THR A O 1
ATOM 857 N N . TYR A 1 114 ? -6.870 0.395 27.549 1.00 66.62 114 TYR A N 1
ATOM 858 C CA . TYR A 1 114 ? -7.848 -0.144 28.489 1.00 66.62 114 TYR A CA 1
ATOM 859 C C . TYR A 1 114 ? -8.448 1.015 29.280 1.00 66.62 114 TYR A C 1
ATOM 861 O O . TYR A 1 114 ? -7.718 1.878 29.760 1.00 66.62 114 TYR A O 1
ATOM 869 N N . SER A 1 115 ? -9.771 1.044 29.398 1.00 69.56 115 SER A N 1
ATOM 870 C CA . SER A 1 115 ? -10.481 1.917 30.323 1.00 69.56 115 SER A CA 1
ATOM 871 C C . SER A 1 115 ? -10.878 1.117 31.560 1.00 69.56 115 SER A C 1
ATOM 873 O O . SER A 1 115 ? -11.345 -0.024 31.478 1.00 69.56 115 SER A O 1
ATOM 875 N N . THR A 1 116 ? -10.661 1.722 32.722 1.00 75.12 116 THR A N 1
ATOM 876 C CA . THR A 1 116 ? -11.085 1.170 34.006 1.00 75.12 116 THR A CA 1
ATOM 877 C C . THR A 1 116 ? -12.419 1.795 34.373 1.00 75.12 116 THR A C 1
ATOM 879 O O . THR A 1 116 ? -12.516 3.012 34.522 1.00 75.12 116 THR A O 1
ATOM 882 N N . ILE A 1 117 ? -13.453 0.970 34.502 1.00 76.75 117 ILE A N 1
ATOM 883 C CA . ILE A 1 117 ? -14.778 1.404 34.944 1.00 76.75 117 ILE A CA 1
ATOM 884 C C . ILE A 1 117 ? -14.953 0.959 36.387 1.00 76.75 117 ILE A C 1
ATOM 886 O O . ILE A 1 117 ? -14.876 -0.236 36.672 1.00 76.75 117 ILE A O 1
ATOM 890 N N . LYS A 1 118 ? -15.194 1.917 37.281 1.00 79.44 118 LYS A N 1
ATOM 891 C CA . LYS A 1 118 ? -15.551 1.631 38.671 1.00 79.44 118 LYS A CA 1
ATOM 892 C C . LYS A 1 118 ? -17.060 1.468 38.783 1.00 79.44 118 LYS A C 1
ATOM 894 O O . LYS A 1 118 ? -17.809 2.281 38.235 1.00 79.44 118 LYS A O 1
ATOM 899 N N . LEU A 1 119 ? -17.497 0.420 39.470 1.00 78.81 119 LEU A N 1
ATOM 900 C CA . LEU A 1 119 ? -18.888 0.294 39.888 1.00 78.81 119 LEU A CA 1
ATOM 901 C C . LEU A 1 119 ? -19.240 1.412 40.886 1.00 78.81 119 LEU A C 1
ATOM 903 O O . LEU A 1 119 ? -18.366 1.870 41.629 1.00 78.81 119 LEU A O 1
ATOM 907 N N . PRO A 1 120 ? -20.496 1.887 40.881 1.00 76.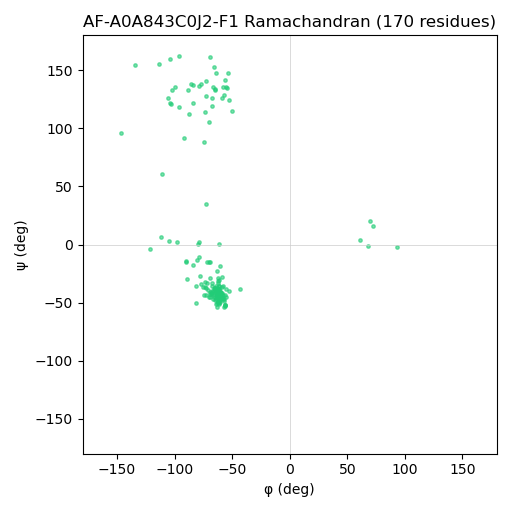44 120 PRO A N 1
ATOM 908 C CA . PRO A 1 120 ? -20.946 2.890 41.831 1.00 76.44 120 PRO A CA 1
ATOM 909 C C . PRO A 1 120 ? -21.014 2.306 43.252 1.00 76.44 120 PRO A C 1
ATOM 911 O O . PRO A 1 120 ? -21.065 1.091 43.434 1.00 76.44 120 PRO A O 1
ATOM 914 N N . ASP A 1 121 ? -21.028 3.199 44.240 1.00 76.50 121 ASP A N 1
ATOM 915 C CA . ASP A 1 121 ? -21.170 2.878 45.666 1.00 76.50 121 ASP A CA 1
ATOM 916 C C . ASP A 1 121 ? -22.419 2.004 45.927 1.00 76.50 121 ASP A C 1
ATOM 918 O O . ASP A 1 121 ? -23.436 2.165 45.245 1.00 76.50 121 ASP A O 1
ATOM 922 N N . GLU A 1 122 ? -22.371 1.112 46.925 1.00 75.50 122 GLU A N 1
ATOM 923 C CA . GLU A 1 122 ? -23.480 0.251 47.378 1.00 75.50 122 GLU A CA 1
ATOM 924 C C . GLU A 1 122 ? -24.818 1.006 47.468 1.00 75.50 122 GLU A C 1
ATOM 926 O O . GLU A 1 122 ? -25.867 0.478 47.083 1.00 75.50 122 GLU A O 1
ATOM 931 N N . ARG A 1 123 ? -24.792 2.268 47.915 1.00 73.38 123 ARG A N 1
ATOM 932 C CA . ARG A 1 123 ? -25.993 3.116 48.056 1.00 73.38 123 ARG A CA 1
ATOM 933 C C . ARG A 1 123 ? -26.705 3.417 46.737 1.00 73.38 123 ARG A C 1
ATOM 935 O O . ARG A 1 123 ? -27.884 3.766 46.745 1.00 73.38 123 ARG A O 1
ATOM 942 N N . LEU A 1 124 ? -25.993 3.315 45.620 1.00 75.06 124 LEU A N 1
ATOM 943 C CA . LEU A 1 124 ? -26.489 3.562 44.269 1.00 75.06 124 LEU A CA 1
ATOM 944 C C . LEU A 1 124 ? -26.871 2.257 43.543 1.00 75.06 124 LEU A C 1
ATOM 946 O O . LEU A 1 124 ? -27.295 2.302 42.386 1.00 75.06 124 LEU A O 1
ATOM 950 N N . ILE A 1 125 ? -26.750 1.098 44.206 1.00 78.69 125 ILE A N 1
ATOM 951 C CA . ILE A 1 125 ? -27.160 -0.211 43.680 1.00 78.69 125 ILE A CA 1
ATOM 952 C C . ILE A 1 125 ? -28.608 -0.501 44.102 1.00 78.69 125 ILE A C 1
ATOM 954 O O . ILE A 1 125 ? -28.901 -1.068 45.165 1.00 78.69 125 ILE A O 1
ATOM 958 N N . PHE A 1 126 ? -29.537 -0.109 43.234 1.00 79.06 126 PHE A N 1
ATOM 959 C CA . PHE A 1 126 ? -30.972 -0.269 43.460 1.00 79.06 126 PHE A CA 1
ATOM 960 C C . PHE A 1 126 ? -31.479 -1.648 43.026 1.00 79.06 126 PHE A C 1
ATOM 962 O O . PHE A 1 126 ? -31.131 -2.148 41.955 1.00 79.06 126 PHE A O 1
ATOM 969 N N . ASP A 1 127 ? -32.348 -2.241 43.845 1.00 81.19 127 ASP A N 1
ATOM 970 C CA . ASP A 1 127 ? -33.074 -3.452 43.468 1.00 81.19 127 ASP A CA 1
ATOM 971 C C . ASP A 1 127 ? -34.215 -3.099 42.512 1.00 81.19 127 ASP A C 1
ATOM 973 O O . ASP A 1 127 ? -34.944 -2.123 42.705 1.00 81.19 127 ASP A O 1
ATOM 977 N N . ILE A 1 128 ? -34.390 -3.920 41.482 1.00 81.44 128 ILE A N 1
ATOM 978 C CA . ILE A 1 128 ? -35.481 -3.756 40.526 1.00 81.44 128 ILE A CA 1
ATOM 979 C C . ILE A 1 128 ? -36.736 -4.417 41.101 1.00 81.44 128 ILE A C 1
ATOM 981 O O . ILE A 1 128 ? -36.694 -5.526 41.639 1.00 81.44 128 ILE A O 1
ATOM 985 N N . ILE A 1 129 ? -37.872 -3.735 40.960 1.00 73.31 129 ILE A N 1
ATOM 986 C CA . ILE A 1 129 ? -39.183 -4.247 41.364 1.00 73.31 129 ILE A CA 1
ATOM 987 C C . ILE A 1 129 ? -39.438 -5.597 40.665 1.00 73.31 129 ILE A C 1
ATOM 989 O O . ILE A 1 129 ? -39.184 -5.739 39.471 1.00 73.31 129 ILE A O 1
ATOM 993 N N . ALA A 1 130 ? -39.947 -6.581 41.416 1.00 74.88 130 ALA A N 1
ATOM 994 C CA . ALA A 1 130 ? -40.229 -7.955 40.974 1.00 74.88 130 ALA A CA 1
ATOM 995 C C . ALA A 1 130 ? -39.010 -8.876 40.727 1.00 74.88 130 ALA A C 1
ATOM 997 O O . ALA A 1 130 ? -39.158 -9.947 40.133 1.00 74.88 130 ALA A O 1
ATOM 998 N N . LYS A 1 131 ? -37.816 -8.520 41.222 1.00 76.12 131 LYS A N 1
ATOM 999 C CA . LYS A 1 131 ? -36.647 -9.416 41.278 1.00 76.12 131 LYS A CA 1
ATOM 1000 C C . LYS A 1 131 ? -36.255 -9.763 42.723 1.00 76.12 131 LYS A C 1
ATOM 1002 O O . LYS A 1 131 ? -36.577 -8.996 43.634 1.00 76.12 131 LYS A O 1
ATOM 1007 N N . PRO A 1 132 ? -35.583 -10.911 42.953 1.00 77.56 132 PRO A N 1
ATOM 1008 C CA . PRO A 1 132 ? -34.990 -11.217 44.252 1.00 77.56 132 PRO A CA 1
ATOM 1009 C C . PRO A 1 132 ? -34.063 -10.077 44.677 1.00 77.56 132 PRO A C 1
ATOM 1011 O O . PRO A 1 132 ? -33.290 -9.578 43.859 1.00 77.56 132 PRO A O 1
ATOM 1014 N N . ARG A 1 133 ? -34.159 -9.651 45.940 1.00 77.94 133 ARG A N 1
ATOM 1015 C CA . ARG A 1 133 ? -33.283 -8.602 46.473 1.00 77.94 133 ARG A CA 1
ATOM 1016 C C . ARG A 1 133 ? -31.843 -9.094 46.488 1.00 77.94 133 ARG A C 1
ATOM 1018 O O . ARG A 1 133 ? -31.579 -10.203 46.953 1.00 77.94 133 ARG A O 1
ATOM 1025 N N . VAL A 1 134 ? -30.926 -8.253 46.023 1.00 79.62 134 VAL A N 1
ATOM 1026 C CA . VAL A 1 134 ? -29.493 -8.542 46.085 1.00 79.62 134 VAL A CA 1
ATOM 1027 C C . VAL A 1 134 ? -29.038 -8.404 47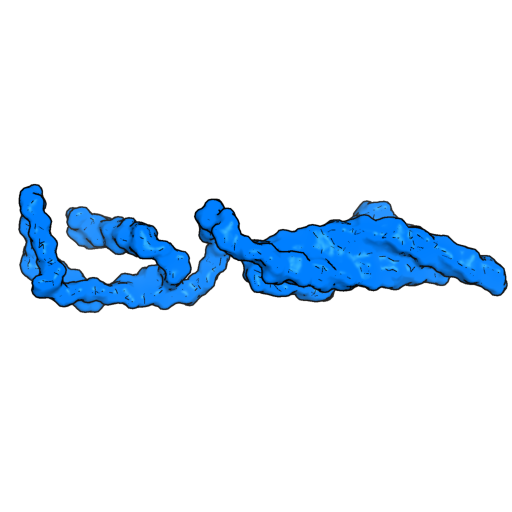.550 1.00 79.62 134 VAL A C 1
ATOM 1029 O O . VAL A 1 134 ? -29.332 -7.375 48.167 1.00 79.62 134 VAL A O 1
ATOM 1032 N N . PRO A 1 135 ? -28.353 -9.406 48.141 1.00 81.44 135 PRO A N 1
ATOM 1033 C CA . PRO A 1 135 ? -27.867 -9.330 49.519 1.00 81.44 135 PRO A CA 1
ATOM 1034 C C . PRO A 1 135 ? -26.963 -8.113 49.742 1.00 81.44 135 PRO A C 1
ATOM 1036 O O . PRO A 1 135 ? -26.133 -7.804 48.891 1.00 81.44 135 PRO A O 1
ATOM 1039 N N . ALA A 1 136 ? -27.070 -7.456 50.902 1.00 78.12 136 ALA A N 1
ATOM 1040 C CA . ALA A 1 136 ? -26.226 -6.300 51.238 1.00 78.12 136 ALA A CA 1
ATOM 1041 C C . ALA A 1 136 ? -24.725 -6.646 51.205 1.00 78.12 136 ALA A C 1
ATOM 1043 O O . ALA A 1 136 ? -23.920 -5.877 50.698 1.00 78.12 136 ALA A O 1
ATOM 1044 N N . SER A 1 137 ? -24.356 -7.864 51.621 1.00 77.38 137 SER A N 1
ATOM 1045 C CA . SER A 1 137 ? -22.981 -8.369 51.503 1.00 77.38 137 SER A CA 1
ATOM 1046 C C . SER A 1 137 ? -22.474 -8.398 50.058 1.00 77.38 137 SER A C 1
ATOM 1048 O O . SER A 1 137 ? -21.313 -8.090 49.812 1.00 77.38 137 SER A O 1
ATOM 1050 N N . LEU A 1 138 ? -23.348 -8.719 49.099 1.00 79.31 138 LEU A N 1
ATOM 1051 C CA . LEU A 1 138 ? -23.015 -8.754 47.676 1.00 79.31 138 LEU A CA 1
ATOM 1052 C C . LEU A 1 138 ? -22.957 -7.342 47.074 1.00 79.31 138 LEU A C 1
ATOM 1054 O O . LEU A 1 138 ? -22.122 -7.075 46.216 1.00 79.31 138 LEU A O 1
ATOM 1058 N N . LYS A 1 139 ? -23.799 -6.411 47.543 1.00 81.00 139 LYS A N 1
ATOM 1059 C CA . LYS A 1 139 ? -23.723 -5.000 47.130 1.00 81.00 139 LYS A CA 1
ATOM 1060 C C . LYS A 1 139 ? -22.448 -4.326 47.639 1.00 81.00 139 LYS A C 1
ATOM 1062 O O . LYS A 1 139 ? -21.817 -3.606 46.871 1.00 81.00 139 LYS A O 1
ATOM 1067 N N . ALA A 1 140 ? -22.041 -4.612 48.875 1.00 78.75 140 ALA A N 1
ATOM 1068 C CA . ALA A 1 140 ? -20.780 -4.143 49.441 1.00 78.75 140 ALA A CA 1
ATOM 1069 C C . ALA A 1 140 ? -19.560 -4.702 48.688 1.00 78.75 140 ALA A C 1
ATOM 1071 O O . ALA A 1 140 ? -18.599 -3.977 48.464 1.00 78.75 140 ALA A O 1
ATOM 1072 N N . GLU A 1 141 ? -19.605 -5.964 48.243 1.00 79.06 141 GLU A N 1
ATOM 1073 C CA . GLU A 1 141 ? -18.511 -6.569 47.468 1.00 79.06 141 GLU A CA 1
ATOM 1074 C C . GLU A 1 141 ? -18.405 -6.014 46.036 1.00 79.06 141 GLU A C 1
ATOM 1076 O O . GLU A 1 141 ? -17.313 -5.927 45.472 1.00 79.06 141 GLU A O 1
ATOM 1081 N N . LEU A 1 142 ? -19.540 -5.662 45.426 1.00 79.25 142 LEU A N 1
ATOM 1082 C CA . LEU A 1 142 ? -19.580 -5.032 44.105 1.00 79.25 142 LEU A CA 1
ATOM 1083 C C . LEU A 1 142 ? -19.231 -3.539 44.169 1.00 79.25 142 LEU A C 1
ATOM 1085 O O . LEU A 1 142 ? -18.715 -2.994 43.193 1.00 79.25 142 LEU A O 1
ATOM 1089 N N . SER A 1 143 ? -19.483 -2.883 45.300 1.00 74.38 143 SER A N 1
ATOM 1090 C CA . SER A 1 143 ? -19.042 -1.513 45.549 1.00 74.38 143 SER A CA 1
ATOM 1091 C C . SER A 1 143 ? -17.516 -1.432 45.429 1.00 74.38 143 SER A C 1
ATOM 1093 O O . SER A 1 143 ? -16.797 -2.302 45.906 1.00 74.38 143 SER A O 1
ATOM 1095 N N . GLU A 1 144 ? -17.012 -0.404 44.744 1.00 69.06 144 GLU A N 1
ATOM 1096 C CA . GLU A 1 144 ? -15.576 -0.164 44.496 1.00 69.06 144 GLU A CA 1
ATOM 1097 C C . GLU A 1 144 ? -14.852 -1.158 43.566 1.00 69.06 144 GLU A C 1
ATOM 1099 O O . GLU A 1 144 ? -13.678 -0.949 43.246 1.00 69.06 144 GLU A O 1
ATOM 1104 N N . ARG A 1 145 ? -15.521 -2.195 43.040 1.00 77.44 145 ARG A N 1
ATOM 1105 C CA . ARG A 1 145 ? -14.905 -3.096 42.052 1.00 77.44 145 ARG A CA 1
ATOM 1106 C C . ARG A 1 145 ? -14.625 -2.369 40.740 1.00 77.44 145 ARG A C 1
ATOM 1108 O O . ARG A 1 145 ? -15.467 -1.663 40.176 1.00 77.44 145 ARG A O 1
ATOM 1115 N N . GLU A 1 146 ? -13.432 -2.618 40.217 1.00 79.31 146 GLU A N 1
ATOM 1116 C CA . GLU A 1 146 ? -12.958 -2.050 38.964 1.00 79.31 146 GLU A CA 1
ATOM 1117 C C . GLU A 1 146 ? -12.964 -3.105 37.856 1.00 79.31 146 GLU A C 1
ATOM 1119 O O . GLU A 1 146 ? -12.355 -4.170 37.976 1.00 79.31 146 GLU A O 1
ATOM 1124 N N . PHE A 1 147 ? -13.625 -2.802 36.740 1.00 78.44 147 PHE A N 1
ATOM 1125 C CA . PHE A 1 147 ? -13.544 -3.615 35.534 1.00 78.44 147 PHE A CA 1
ATOM 1126 C C . PHE A 1 147 ? -12.642 -2.949 34.508 1.00 78.44 147 PHE A C 1
ATOM 1128 O O . PHE A 1 147 ? -12.930 -1.859 34.014 1.00 78.44 147 PHE A O 1
ATOM 1135 N N . THR A 1 148 ? -11.584 -3.655 34.124 1.00 77.38 148 THR A N 1
ATOM 1136 C CA . THR A 1 148 ? -10.751 -3.287 32.982 1.00 77.38 148 THR A CA 1
ATOM 1137 C C . THR A 1 148 ? -11.389 -3.816 31.697 1.00 77.38 148 THR A C 1
ATOM 1139 O O . THR A 1 148 ? -11.677 -5.015 31.549 1.00 77.38 148 THR A O 1
ATOM 1142 N N . LEU A 1 149 ? -11.676 -2.901 30.772 1.00 77.31 149 LEU A N 1
ATOM 1143 C CA . LEU A 1 149 ? -12.284 -3.176 29.471 1.00 77.31 149 LEU A CA 1
ATOM 1144 C C . LEU A 1 149 ? -11.522 -2.417 28.377 1.00 77.31 149 LEU A C 1
ATOM 1146 O O . LEU A 1 149 ? -10.889 -1.407 28.669 1.00 77.31 149 LEU A O 1
ATOM 1150 N N . PRO A 1 150 ? -11.533 -2.878 27.116 1.00 72.38 150 PRO A N 1
ATOM 1151 C CA . PRO A 1 150 ? -10.904 -2.118 26.041 1.00 72.38 150 PRO A CA 1
ATOM 1152 C C . PRO A 1 150 ? -11.636 -0.781 25.827 1.00 72.38 150 PRO A C 1
ATOM 1154 O O . PRO A 1 150 ? -12.864 -0.748 25.752 1.00 72.38 150 PRO A O 1
ATOM 1157 N N . ALA A 1 151 ? -10.886 0.314 25.722 1.00 67.38 151 ALA A N 1
ATOM 1158 C CA . ALA A 1 151 ? -11.399 1.683 25.647 1.00 67.38 151 ALA A CA 1
ATOM 1159 C C . ALA A 1 151 ? -12.075 2.013 24.306 1.00 67.38 151 ALA A C 1
ATOM 1161 O O . ALA A 1 151 ? -12.814 2.989 24.215 1.00 67.38 151 ALA A O 1
ATOM 1162 N N . ASP A 1 152 ? -11.860 1.187 23.280 1.00 67.06 152 ASP A N 1
ATOM 1163 C CA . ASP A 1 152 ? -12.462 1.352 21.952 1.00 67.06 152 ASP A CA 1
ATOM 1164 C C . ASP A 1 152 ? -13.921 0.862 21.878 1.00 67.06 152 ASP A C 1
ATOM 1166 O O . ASP A 1 152 ? -14.533 0.898 20.806 1.00 67.06 152 ASP A O 1
ATOM 1170 N N . LEU A 1 153 ? -14.486 0.361 22.985 1.00 72.38 153 LEU A N 1
ATOM 1171 C CA . LEU A 1 153 ? -15.835 -0.195 22.983 1.00 72.38 153 LEU A CA 1
ATOM 1172 C C . LEU A 1 153 ? -16.923 0.893 23.015 1.00 72.38 153 LEU A C 1
ATOM 1174 O O . LEU A 1 153 ? -16.857 1.809 23.837 1.00 72.38 153 LEU A O 1
ATOM 1178 N N . PRO A 1 154 ? -17.989 0.756 22.201 1.00 77.19 154 PRO A N 1
ATOM 1179 C CA . PRO A 1 154 ? -19.189 1.566 22.366 1.00 77.19 154 PRO A CA 1
ATOM 1180 C C . PRO A 1 154 ? -19.884 1.238 23.698 1.00 77.19 154 PRO A C 1
ATOM 1182 O O . PRO A 1 154 ? -19.808 0.110 24.194 1.00 77.19 154 PRO A O 1
ATOM 1185 N N . LEU A 1 155 ? -20.611 2.215 24.254 1.00 76.00 155 LEU A N 1
ATOM 1186 C CA . LEU A 1 155 ? -21.280 2.108 25.559 1.00 76.00 155 LEU A CA 1
ATOM 1187 C C . LEU A 1 155 ? -22.177 0.861 25.674 1.00 76.00 155 LEU A C 1
ATOM 1189 O O . LEU A 1 155 ? -22.156 0.173 26.693 1.00 76.00 155 LEU A O 1
ATOM 1193 N N . ASP A 1 156 ? -22.895 0.514 24.606 1.00 76.69 156 ASP A N 1
ATOM 1194 C CA . ASP A 1 156 ? -23.785 -0.653 24.576 1.00 76.69 156 ASP A CA 1
ATOM 1195 C C . ASP A 1 156 ? -23.028 -1.982 24.760 1.00 76.69 156 ASP A C 1
ATOM 1197 O O . ASP A 1 156 ? -23.497 -2.898 25.444 1.00 76.69 156 ASP A O 1
ATOM 1201 N N . GLU A 1 157 ? -21.824 -2.099 24.189 1.00 79.94 157 GLU A N 1
ATOM 1202 C CA . GLU A 1 157 ? -20.986 -3.289 24.364 1.00 79.94 157 GLU A CA 1
ATOM 1203 C C . GLU A 1 157 ? -20.369 -3.358 25.757 1.00 79.94 157 GLU A C 1
ATOM 1205 O O . GLU A 1 157 ? -20.265 -4.453 26.319 1.00 79.94 157 GLU A O 1
ATOM 1210 N N . ILE A 1 158 ? -19.992 -2.208 26.324 1.00 82.88 158 ILE A N 1
ATOM 1211 C CA . ILE A 1 158 ? -19.512 -2.112 27.705 1.00 82.88 158 ILE A CA 1
ATOM 1212 C C . ILE A 1 158 ? -20.576 -2.682 28.645 1.00 82.88 158 ILE A C 1
ATOM 1214 O O . ILE A 1 158 ? -20.289 -3.613 29.400 1.00 82.88 158 ILE A O 1
ATOM 1218 N N . ILE A 1 159 ? -21.822 -2.210 28.529 1.00 82.38 159 ILE A N 1
ATOM 1219 C CA . ILE A 1 159 ? -22.954 -2.682 29.341 1.00 82.38 159 ILE A CA 1
ATOM 1220 C C . ILE A 1 159 ? -23.136 -4.195 29.183 1.00 82.38 159 ILE A C 1
ATOM 1222 O O . ILE A 1 159 ? -23.245 -4.921 30.173 1.00 82.38 159 ILE A O 1
ATOM 1226 N N . LYS A 1 160 ? -23.117 -4.703 27.945 1.00 85.81 160 LYS A N 1
ATOM 1227 C CA . LYS A 1 160 ? -23.293 -6.136 27.667 1.00 85.81 160 LYS A CA 1
ATOM 1228 C C . LYS A 1 160 ? -22.185 -6.994 28.285 1.00 85.81 160 LYS A C 1
ATOM 1230 O O . LYS A 1 160 ? -22.472 -8.081 28.791 1.00 85.81 160 LYS A O 1
ATOM 1235 N N . ARG A 1 161 ? -20.930 -6.535 28.247 1.00 84.62 161 ARG A N 1
ATOM 1236 C CA . ARG A 1 161 ? -19.784 -7.259 28.824 1.00 84.62 161 ARG A CA 1
ATOM 1237 C C . ARG A 1 161 ? -19.788 -7.230 30.345 1.00 84.62 161 ARG A C 1
ATOM 1239 O O . ARG A 1 161 ? -19.576 -8.280 30.945 1.00 84.62 161 ARG A O 1
ATOM 1246 N N . VAL A 1 162 ? -20.069 -6.077 30.950 1.00 85.19 162 VAL A N 1
ATOM 1247 C CA . VAL A 1 162 ? -20.209 -5.960 32.409 1.00 85.19 162 VAL A CA 1
ATOM 1248 C C . VAL A 1 162 ? -21.340 -6.862 32.892 1.00 85.19 162 VAL A C 1
ATOM 1250 O O . VAL A 1 162 ? -21.118 -7.687 33.771 1.00 85.19 162 VAL A O 1
ATOM 1253 N N . LYS A 1 163 ? -22.509 -6.817 32.238 1.00 85.50 163 LYS A N 1
ATOM 1254 C CA . LYS A 1 163 ? -23.633 -7.709 32.551 1.00 85.50 163 LYS A CA 1
ATOM 1255 C C . LYS A 1 163 ? -23.234 -9.183 32.472 1.00 85.50 163 LYS A C 1
ATOM 1257 O O . LYS A 1 163 ? -23.553 -9.951 33.367 1.00 85.50 163 LYS A O 1
ATOM 1262 N N . ARG A 1 164 ? -22.515 -9.585 31.419 1.00 86.12 164 ARG A N 1
ATOM 1263 C CA . ARG A 1 164 ? -22.047 -10.971 31.272 1.00 86.12 164 ARG A CA 1
ATOM 1264 C C . ARG A 1 164 ? -21.103 -11.388 32.402 1.00 86.12 164 ARG A C 1
ATOM 1266 O O . ARG A 1 164 ? -21.253 -12.499 32.895 1.00 86.12 164 ARG A O 1
ATOM 1273 N N . ARG A 1 165 ? -20.161 -10.528 32.806 1.00 85.00 165 ARG A N 1
ATOM 1274 C CA . ARG A 1 165 ? -19.265 -10.804 33.944 1.00 85.00 165 ARG A CA 1
ATOM 1275 C C . ARG A 1 165 ? -20.046 -10.930 35.249 1.00 85.00 165 ARG A C 1
ATOM 1277 O O . ARG A 1 165 ? -19.861 -11.912 35.948 1.00 85.00 165 ARG A O 1
ATOM 1284 N N . LEU A 1 166 ? -20.990 -10.022 35.508 1.00 85.44 166 LEU A N 1
ATOM 1285 C CA . LEU A 1 166 ? -21.855 -10.083 36.692 1.00 85.44 166 LEU A CA 1
ATOM 1286 C C . LEU A 1 166 ? -22.629 -11.410 36.789 1.00 85.44 166 LEU A C 1
ATOM 1288 O O . LEU A 1 166 ? -22.666 -12.020 37.851 1.00 85.44 166 LEU A O 1
ATOM 1292 N N . ILE A 1 167 ? -23.175 -11.891 35.669 1.00 85.31 167 ILE A N 1
ATOM 1293 C CA . ILE A 1 167 ? -23.863 -13.192 35.606 1.00 85.31 167 ILE A CA 1
ATOM 1294 C C . ILE A 1 167 ? -22.878 -14.354 35.817 1.00 85.31 167 ILE A C 1
ATOM 1296 O O . ILE A 1 167 ? -23.197 -15.320 36.496 1.00 85.31 167 ILE A O 1
ATOM 1300 N N . THR A 1 168 ? -21.689 -14.292 35.212 1.00 84.06 168 THR A N 1
ATOM 1301 C CA . THR A 1 168 ? -20.740 -15.423 35.214 1.00 84.06 168 THR A CA 1
ATOM 1302 C C . THR A 1 168 ? -20.064 -15.597 36.570 1.00 84.06 168 THR A C 1
ATOM 1304 O O . THR A 1 168 ? -19.949 -16.718 37.054 1.00 84.06 168 THR A O 1
ATOM 1307 N N . ASP A 1 169 ? -19.636 -14.492 37.175 1.00 83.38 169 ASP A N 1
ATOM 1308 C CA . ASP A 1 169 ? -18.814 -14.511 38.382 1.00 83.38 169 ASP A CA 1
ATOM 1309 C C . ASP A 1 169 ? -19.683 -14.524 39.655 1.00 83.38 169 ASP A C 1
ATOM 1311 O O . ASP A 1 169 ? -19.284 -15.113 40.657 1.00 83.38 169 ASP A O 1
ATOM 1315 N N . TRP A 1 170 ? -20.886 -13.927 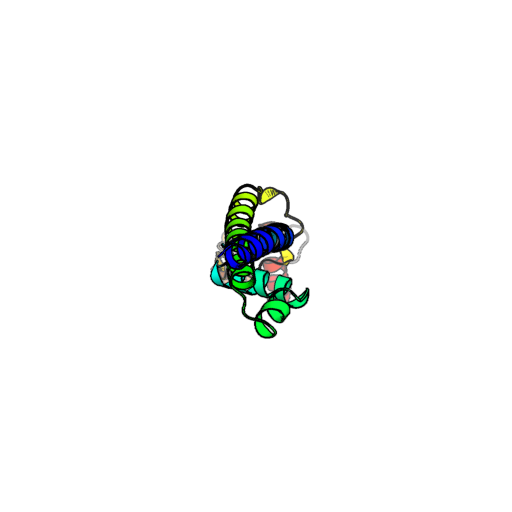39.614 1.00 80.88 170 TRP A N 1
ATOM 1316 C CA . TRP A 1 170 ? -21.787 -13.816 40.775 1.00 80.88 170 TRP A CA 1
ATOM 1317 C C . TRP A 1 170 ? -23.171 -14.457 40.585 1.00 80.88 170 TRP A C 1
ATOM 1319 O O . TRP A 1 170 ? -23.954 -14.488 41.532 1.00 80.88 170 TRP A O 1
ATOM 1329 N N . GLY A 1 171 ? -23.501 -14.987 39.401 1.00 75.88 171 GLY A N 1
ATOM 1330 C CA . GLY A 1 171 ? -24.765 -15.708 39.178 1.00 75.88 171 GLY A CA 1
ATOM 1331 C C . GLY A 1 171 ? -26.029 -14.839 39.201 1.00 75.88 171 GLY A C 1
ATOM 1332 O O . GLY A 1 171 ? -27.115 -15.372 39.434 1.00 75.88 171 GLY A O 1
ATOM 1333 N N . LEU A 1 172 ? -25.887 -13.521 39.004 1.00 73.75 172 LEU A N 1
ATOM 1334 C CA . LEU A 1 172 ? -26.982 -12.535 38.997 1.00 73.75 172 LEU A CA 1
ATOM 1335 C C . LEU A 1 172 ? -27.882 -12.608 37.753 1.00 73.75 172 LEU A C 1
ATOM 1337 O O . LEU A 1 172 ? -27.382 -12.994 36.675 1.00 73.75 172 LEU A O 1
#

Mean predicted aligned error: 15.7 Å

Secondary structure (DSSP, 8-state):
-HHHHHHHHHHHHHHHHHHHHHHHHHHHHHHHHHHHHSSPPPHHHHHHHHHHHHHHTTHHHHHHH---HHHHHHHHHHHHHHHHHHHHHHHHHHHS-GGG-SSSGGG------EEEEEPPPGGG-PPPTTSPPPPHHHHHHHTT-EEEEETT--HHHHHHHHHHHHHHHH--